Protein AF-A0A6B3VXU4-F1 (afdb_monomer_lite)

pLDDT: mean 72.71, std 4.43, range [61.22, 80.06]

Foldseek 3Di:
DDLVVLVVCCPDPDHDQDADPNRGDGFVDADPVVRDTDD

Secondary structure (DSSP, 8-state):
--HHHHHHHHH-SS---EEETTEEE---EEETTTTEEE-

Organism: NCBI:txid2672567

Structure (mmCIF, N/CA/C/O backbone):
data_AF-A0A6B3VXU4-F1
#
_entry.id   AF-A0A6B3VXU4-F1
#
loop_
_atom_site.group_PDB
_atom_site.id
_atom_site.type_symbol
_atom_site.label_atom_id
_atom_site.label_alt_id
_atom_site.label_comp_id
_atom_site.label_asym_id
_atom_site.label_entity_id
_atom_site.label_seq_id
_atom_site.pdbx_PDB_ins_code
_atom_site.Cartn_x
_atom_site.Cartn_y
_atom_site.Cartn_z
_atom_site.occupancy
_atom_site.B_iso_or_equiv
_atom_site.auth_seq_id
_atom_site.auth_comp_id
_atom_site.auth_asym_id
_atom_site.auth_atom_id
_atom_site.pdbx_PDB_model_num
ATOM 1 N N . MET A 1 1 ? 4.513 9.954 3.170 1.00 61.22 1 MET A N 1
ATOM 2 C CA . MET A 1 1 ? 4.392 8.481 3.065 1.00 61.22 1 MET A CA 1
ATOM 3 C C . MET A 1 1 ? 5.753 7.950 2.642 1.00 61.22 1 MET A C 1
ATOM 5 O O . MET A 1 1 ? 6.386 8.612 1.837 1.00 61.22 1 MET A O 1
ATOM 9 N N . ASN A 1 2 ? 6.255 6.868 3.243 1.00 70.31 2 ASN A N 1
ATOM 10 C CA . ASN A 1 2 ? 7.608 6.371 2.957 1.00 70.31 2 ASN A CA 1
ATOM 11 C C . ASN A 1 2 ? 7.546 5.432 1.741 1.00 70.31 2 ASN A C 1
ATOM 13 O O . ASN A 1 2 ? 6.893 4.392 1.828 1.00 70.31 2 ASN A O 1
ATOM 17 N N . GLU A 1 3 ? 8.180 5.803 0.627 1.00 69.94 3 GLU A N 1
ATOM 18 C CA . GLU A 1 3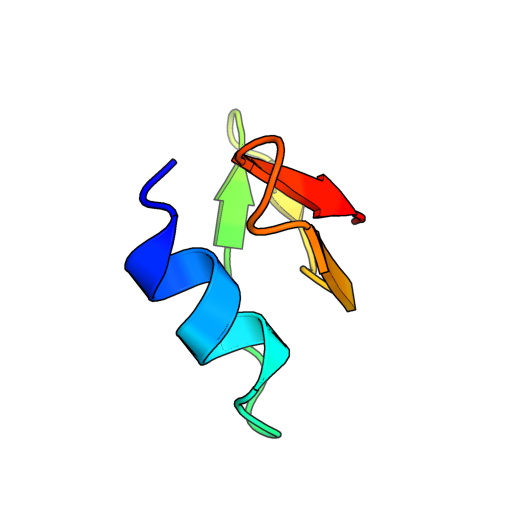 ? 8.137 5.062 -0.649 1.00 69.94 3 GLU A CA 1
ATOM 19 C C . GLU A 1 3 ? 8.602 3.606 -0.496 1.00 69.94 3 GLU A C 1
ATOM 21 O O . GLU A 1 3 ? 7.976 2.684 -1.017 1.00 69.94 3 GLU A O 1
ATOM 26 N N . GLN A 1 4 ? 9.636 3.390 0.321 1.00 70.50 4 GLN A N 1
ATOM 27 C CA . GLN A 1 4 ? 10.202 2.076 0.608 1.00 70.50 4 GLN A CA 1
ATOM 28 C C . GLN A 1 4 ? 9.156 1.153 1.252 1.00 70.50 4 GLN A C 1
ATOM 30 O O . GLN A 1 4 ? 8.893 0.064 0.748 1.00 70.50 4 GLN A O 1
ATOM 35 N N . ARG A 1 5 ? 8.479 1.639 2.306 1.00 76.00 5 ARG A N 1
ATOM 36 C CA . ARG A 1 5 ? 7.406 0.888 2.979 1.00 76.00 5 ARG A CA 1
ATOM 37 C C . ARG A 1 5 ? 6.235 0.642 2.043 1.00 76.00 5 ARG A C 1
ATOM 39 O O . ARG A 1 5 ? 5.631 -0.416 2.109 1.00 76.00 5 ARG A O 1
ATOM 46 N N . ALA A 1 6 ? 5.895 1.601 1.187 1.00 74.38 6 ALA A N 1
ATOM 47 C CA . ALA A 1 6 ? 4.797 1.430 0.246 1.00 74.38 6 ALA A CA 1
ATOM 48 C C . ALA A 1 6 ? 5.072 0.257 -0.715 1.00 74.38 6 ALA A C 1
ATOM 50 O O . ALA A 1 6 ? 4.186 -0.566 -0.940 1.00 74.38 6 ALA A O 1
ATOM 51 N N .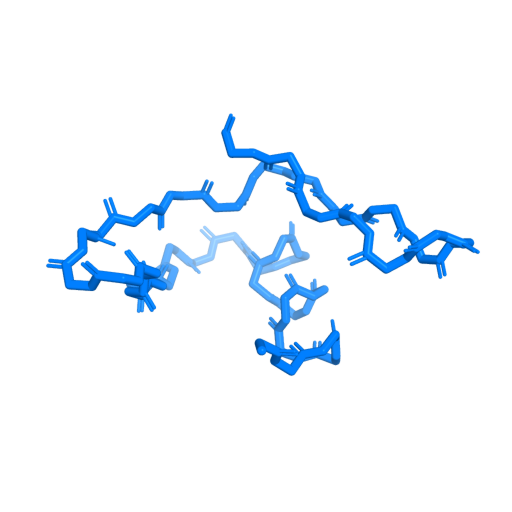 LYS A 1 7 ? 6.306 0.136 -1.226 1.00 73.81 7 LYS A N 1
ATOM 52 C CA . LYS A 1 7 ? 6.722 -0.997 -2.068 1.00 73.81 7 LYS A CA 1
ATOM 53 C C . LYS A 1 7 ? 6.738 -2.314 -1.310 1.00 73.81 7 LYS A C 1
ATOM 55 O O . LYS A 1 7 ? 6.275 -3.311 -1.846 1.00 73.81 7 LYS A O 1
ATOM 60 N N . GLU A 1 8 ? 7.243 -2.326 -0.078 1.00 76.06 8 GLU A N 1
ATOM 61 C CA . GLU A 1 8 ? 7.230 -3.532 0.759 1.00 76.06 8 GLU A CA 1
ATOM 62 C C . GLU A 1 8 ? 5.804 -4.031 0.993 1.00 76.06 8 GLU A C 1
ATOM 64 O O . GLU A 1 8 ? 5.555 -5.229 0.964 1.00 76.06 8 GLU A O 1
ATOM 69 N N . ILE A 1 9 ? 4.853 -3.116 1.167 1.00 78.25 9 ILE A N 1
ATOM 70 C CA . ILE A 1 9 ? 3.442 -3.444 1.364 1.00 78.25 9 ILE A CA 1
ATOM 71 C C . ILE A 1 9 ? 2.803 -3.938 0.066 1.00 78.25 9 ILE A C 1
ATOM 73 O O . ILE A 1 9 ? 2.075 -4.922 0.102 1.00 78.25 9 ILE A O 1
ATOM 77 N N . ALA A 1 10 ? 3.110 -3.311 -1.072 1.00 74.44 10 ALA A N 1
ATOM 78 C CA . ALA A 1 10 ? 2.633 -3.761 -2.381 1.00 74.44 10 ALA A CA 1
ATOM 79 C C . ALA A 1 10 ? 3.241 -5.111 -2.814 1.00 74.44 10 ALA A C 1
ATOM 81 O O . ALA A 1 10 ? 2.601 -5.876 -3.530 1.00 74.44 10 ALA A O 1
ATOM 82 N N . ALA A 1 11 ? 4.473 -5.411 -2.391 1.00 76.31 11 ALA A N 1
ATOM 83 C CA . ALA A 1 11 ? 5.158 -6.675 -2.668 1.00 76.31 11 ALA A CA 1
ATOM 84 C C . ALA A 1 11 ? 4.837 -7.773 -1.640 1.00 76.31 11 ALA A C 1
ATOM 86 O O . ALA A 1 11 ? 5.075 -8.954 -1.899 1.00 76.31 11 ALA A O 1
ATOM 87 N N . SER A 1 12 ? 4.320 -7.399 -0.469 1.00 72.75 12 SER A N 1
ATOM 88 C CA . SER A 1 12 ? 3.945 -8.339 0.577 1.00 72.75 12 SER A CA 1
ATOM 89 C C . SER A 1 12 ? 2.561 -8.926 0.286 1.00 72.75 12 SER A C 1
ATOM 91 O O . SER A 1 12 ? 1.596 -8.184 0.115 1.00 72.75 12 SER A O 1
ATOM 93 N N . PRO A 1 13 ? 2.404 -10.260 0.319 1.00 65.31 13 PRO A N 1
ATOM 94 C CA . PRO A 1 13 ? 1.085 -10.889 0.264 1.00 65.31 13 PRO A CA 1
ATOM 95 C C . PRO A 1 13 ? 0.285 -10.671 1.561 1.00 65.31 13 PRO A C 1
ATOM 97 O O . PRO A 1 13 ? -0.905 -10.977 1.621 1.00 65.31 13 PRO A O 1
ATOM 100 N N . ILE A 1 14 ? 0.938 -10.176 2.618 1.00 64.62 14 ILE A N 1
ATOM 101 C CA . ILE A 1 14 ? 0.331 -9.905 3.919 1.00 64.62 14 ILE A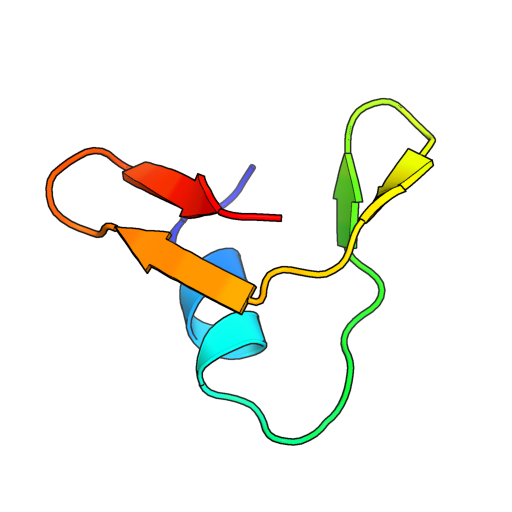 CA 1
ATOM 102 C C . ILE A 1 14 ? -0.132 -8.449 3.934 1.00 64.62 14 ILE A C 1
ATOM 104 O O . ILE A 1 14 ? 0.693 -7.535 3.866 1.00 64.62 14 ILE A O 1
ATOM 108 N N . MET A 1 15 ? -1.448 -8.252 4.044 1.00 64.06 15 MET A N 1
ATOM 109 C CA . MET A 1 15 ? -2.093 -6.938 4.103 1.00 64.06 15 MET A CA 1
ATOM 110 C C . MET A 1 15 ? -1.486 -6.079 5.216 1.00 64.06 15 MET A C 1
ATOM 112 O O . MET A 1 15 ? -1.599 -6.411 6.397 1.00 64.06 15 MET A O 1
ATOM 116 N N . ALA A 1 16 ? -0.879 -4.953 4.851 1.00 69.62 16 ALA A N 1
ATOM 117 C CA . ALA A 1 16 ? -0.453 -3.962 5.826 1.00 69.62 16 ALA A CA 1
ATOM 118 C C . ALA A 1 16 ? -1.488 -2.839 5.918 1.00 69.62 16 ALA A C 1
ATOM 120 O O . ALA A 1 16 ? -1.889 -2.268 4.906 1.00 69.62 16 ALA A O 1
ATOM 121 N N . ASN A 1 17 ? -1.886 -2.493 7.143 1.00 70.12 17 ASN A N 1
ATOM 122 C CA . ASN A 1 17 ? -2.724 -1.325 7.394 1.00 70.12 17 ASN A CA 1
ATOM 123 C C . ASN A 1 17 ? -1.914 -0.053 7.132 1.00 70.12 17 ASN A C 1
ATOM 125 O O . ASN A 1 17 ? -1.146 0.402 7.985 1.00 70.12 17 ASN A O 1
ATOM 129 N N . VAL A 1 18 ? -2.089 0.521 5.947 1.00 74.25 18 VAL A N 1
ATOM 130 C CA . VAL A 1 18 ? -1.543 1.831 5.605 1.00 74.25 18 VAL A CA 1
ATOM 131 C C . VAL A 1 18 ? -2.601 2.859 5.939 1.00 74.25 18 VAL A C 1
ATOM 133 O O . VAL A 1 18 ? -3.709 2.786 5.437 1.00 74.25 18 VAL A O 1
ATOM 136 N N . ILE A 1 19 ? -2.277 3.818 6.799 1.00 76.38 19 ILE A N 1
ATOM 137 C CA . ILE A 1 19 ? -3.178 4.930 7.106 1.00 76.38 19 ILE A CA 1
ATOM 138 C C . ILE A 1 19 ? -2.660 6.153 6.359 1.00 76.38 19 ILE A C 1
ATOM 140 O O . ILE A 1 19 ? -1.529 6.590 6.590 1.00 76.38 19 ILE A O 1
ATOM 144 N N . HIS A 1 20 ? -3.479 6.695 5.464 1.00 75.19 20 HIS A N 1
ATOM 145 C CA . HIS A 1 20 ? -3.219 7.943 4.762 1.00 75.19 20 HIS A CA 1
ATOM 146 C C . HIS A 1 20 ? -4.290 8.955 5.150 1.00 75.19 20 HIS A C 1
ATOM 148 O O . HIS A 1 20 ? -5.478 8.669 5.052 1.00 75.19 20 HIS A O 1
ATOM 154 N N . GLU A 1 21 ? -3.862 10.105 5.671 1.00 75.94 21 GLU A N 1
ATOM 155 C CA . GLU A 1 21 ? -4.760 11.183 6.117 1.00 75.94 21 GLU A CA 1
ATOM 156 C C . GLU A 1 21 ? -5.859 10.732 7.103 1.00 75.94 21 GLU A C 1
ATOM 158 O O . GLU A 1 21 ? -6.970 11.250 7.118 1.00 75.94 21 GLU A O 1
ATOM 163 N N . GLY A 1 22 ? -5.547 9.749 7.957 1.00 80.06 22 GLY A N 1
ATOM 164 C CA . GLY A 1 22 ? -6.488 9.198 8.941 1.00 80.06 22 GLY A CA 1
ATOM 165 C C . GLY A 1 22 ? -7.435 8.128 8.390 1.00 80.06 22 GLY A C 1
ATOM 166 O O . GLY A 1 22 ? -8.189 7.538 9.161 1.00 80.06 22 GLY A O 1
ATOM 167 N N . VAL A 1 23 ? -7.356 7.821 7.093 1.00 78.12 23 VAL A N 1
ATOM 168 C CA . VAL A 1 23 ? -8.134 6.765 6.442 1.00 78.12 23 VAL A CA 1
ATOM 169 C C . VAL A 1 23 ? -7.239 5.547 6.194 1.00 78.12 23 VAL A C 1
ATOM 171 O O . VAL A 1 23 ? -6.147 5.692 5.638 1.00 78.12 23 VAL A O 1
ATOM 174 N N . PRO A 1 24 ? -7.654 4.335 6.600 1.00 79.81 24 PRO A N 1
ATOM 175 C CA . PRO A 1 24 ? -6.967 3.120 6.194 1.00 79.81 24 PRO A CA 1
ATOM 176 C C . PRO A 1 24 ? -7.151 2.921 4.686 1.00 79.81 24 PRO A C 1
ATOM 178 O O . PRO A 1 24 ? -8.269 2.811 4.189 1.00 79.81 24 PRO A O 1
ATOM 181 N N . ILE A 1 25 ? -6.038 2.896 3.968 1.00 77.00 25 ILE A N 1
ATOM 182 C CA . ILE A 1 25 ? -5.956 2.664 2.533 1.00 77.00 25 ILE A CA 1
ATOM 183 C C . ILE A 1 25 ? -5.215 1.356 2.262 1.00 77.00 25 ILE A C 1
ATOM 185 O O . ILE A 1 25 ? -4.366 0.915 3.041 1.00 77.00 25 ILE A O 1
ATOM 189 N N . TYR A 1 26 ? -5.519 0.755 1.120 1.00 75.88 26 TYR A N 1
ATOM 190 C CA . TYR A 1 26 ? -4.825 -0.423 0.618 1.00 75.88 26 TYR A CA 1
ATOM 191 C C . TYR A 1 26 ? -3.921 0.010 -0.516 1.00 75.88 26 TYR A C 1
ATOM 193 O O . TYR A 1 26 ? -4.362 0.739 -1.386 1.00 75.88 26 TYR A O 1
ATOM 201 N N . ILE A 1 2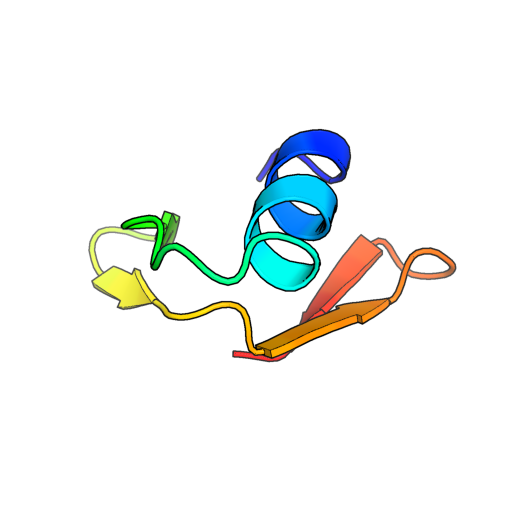7 ? -2.660 -0.406 -0.507 1.00 77.50 27 ILE A N 1
ATOM 202 C CA . ILE A 1 27 ? -1.750 -0.106 -1.611 1.00 77.50 27 ILE A CA 1
ATOM 203 C C . ILE A 1 27 ? -1.799 -1.284 -2.573 1.00 77.50 27 ILE A C 1
ATOM 205 O O . ILE A 1 27 ? -1.319 -2.364 -2.241 1.00 77.50 27 ILE A O 1
ATOM 209 N N . GLN A 1 28 ? -2.361 -1.073 -3.760 1.00 71.38 28 GLN A N 1
ATOM 210 C CA . GLN A 1 28 ? -2.366 -2.086 -4.816 1.00 71.38 28 GLN A CA 1
ATOM 211 C C . GLN A 1 28 ? -1.063 -2.074 -5.616 1.00 71.38 28 GLN A C 1
ATOM 213 O O . GLN A 1 28 ? -0.563 -3.120 -6.019 1.00 71.38 28 GLN A O 1
ATOM 218 N N . HIS A 1 29 ? -0.515 -0.886 -5.871 1.00 74.06 29 HIS A N 1
ATOM 219 C CA . HIS A 1 29 ? 0.700 -0.732 -6.663 1.00 74.06 29 HIS A CA 1
ATOM 220 C C . HIS A 1 29 ? 1.435 0.548 -6.274 1.00 74.06 29 HIS A C 1
ATOM 222 O O . HIS A 1 29 ? 0.798 1.558 -5.990 1.00 74.06 29 HIS A O 1
ATOM 228 N N . VAL A 1 30 ? 2.767 0.537 -6.305 1.00 76.00 30 VAL A N 1
ATOM 229 C CA . VAL A 1 30 ? 3.585 1.743 -6.115 1.00 76.00 30 VAL A CA 1
ATOM 230 C C . VAL A 1 30 ? 4.396 1.978 -7.367 1.00 76.00 30 VAL A C 1
ATOM 232 O O . VAL A 1 30 ? 5.230 1.155 -7.731 1.00 76.00 30 VAL A O 1
ATOM 235 N N . ASP A 1 31 ? 4.132 3.099 -8.023 1.00 76.25 31 ASP A N 1
ATOM 236 C CA . ASP A 1 31 ? 4.944 3.581 -9.124 1.00 76.25 31 ASP A CA 1
ATOM 237 C C . ASP A 1 31 ? 6.213 4.214 -8.550 1.00 76.25 31 ASP A C 1
ATOM 239 O O . ASP A 1 31 ? 6.171 5.268 -7.911 1.00 76.25 31 ASP A O 1
ATOM 243 N N . ASP A 1 32 ? 7.339 3.529 -8.740 1.00 67.81 32 ASP A N 1
ATOM 244 C CA . ASP A 1 32 ? 8.637 3.963 -8.229 1.00 67.81 32 ASP A CA 1
ATOM 245 C C . ASP A 1 32 ? 9.182 5.199 -8.953 1.00 67.81 32 ASP A C 1
ATOM 247 O O . ASP A 1 32 ? 9.866 6.031 -8.369 1.00 67.81 32 ASP A O 1
ATOM 251 N N . ALA A 1 33 ? 8.847 5.357 -10.235 1.00 71.31 33 ALA A N 1
ATOM 252 C CA . ALA A 1 33 ? 9.369 6.455 -11.037 1.00 71.31 33 ALA A CA 1
ATOM 253 C C . ALA A 1 33 ? 8.789 7.807 -10.603 1.00 71.31 33 ALA A C 1
ATOM 255 O O . ALA A 1 33 ? 9.433 8.840 -10.779 1.00 71.31 33 ALA A O 1
ATOM 256 N N . ASN A 1 34 ? 7.581 7.799 -10.034 1.00 70.44 34 ASN A N 1
ATOM 257 C CA . ASN A 1 34 ? 6.868 9.012 -9.640 1.00 70.44 34 ASN A CA 1
ATOM 258 C C . ASN A 1 34 ? 6.583 9.096 -8.131 1.00 70.44 34 ASN A C 1
ATOM 260 O O . ASN A 1 34 ? 6.050 10.104 -7.670 1.00 70.44 34 ASN A O 1
ATOM 264 N N . GLY A 1 35 ? 6.893 8.051 -7.355 1.00 66.06 35 GLY A N 1
ATOM 265 C CA . GLY A 1 35 ? 6.540 7.966 -5.934 1.00 66.06 35 GLY A CA 1
ATOM 266 C C . GLY A 1 35 ? 5.026 7.924 -5.685 1.00 66.06 35 GLY A C 1
ATOM 267 O O . GLY A 1 35 ? 4.562 8.295 -4.604 1.00 66.06 35 GLY A O 1
ATOM 268 N N . ILE A 1 36 ? 4.240 7.504 -6.684 1.00 70.00 36 ILE A N 1
ATOM 269 C CA . ILE A 1 36 ? 2.773 7.502 -6.632 1.00 70.0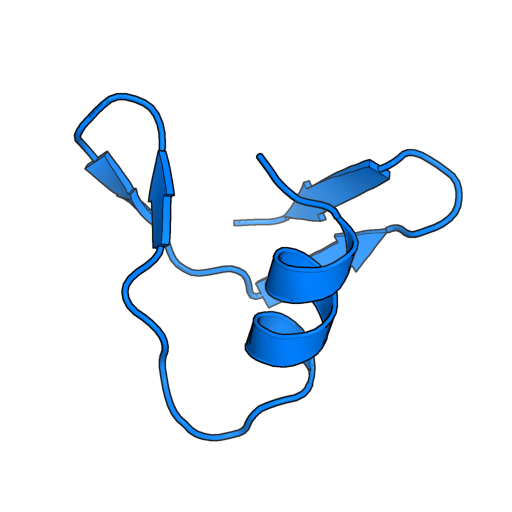0 36 ILE A CA 1
ATOM 270 C C . ILE A 1 36 ? 2.293 6.097 -6.273 1.00 70.00 36 ILE A C 1
ATOM 272 O O . ILE A 1 36 ? 2.468 5.148 -7.033 1.00 70.00 36 ILE A O 1
ATOM 276 N N . ALA A 1 37 ? 1.640 5.961 -5.122 1.00 72.25 37 ALA A N 1
ATOM 277 C CA . ALA A 1 37 ? 0.948 4.734 -4.750 1.00 72.25 37 ALA A CA 1
ATOM 278 C C . ALA A 1 37 ? -0.496 4.765 -5.273 1.00 72.25 37 ALA A C 1
ATOM 280 O O . ALA A 1 37 ? -1.252 5.688 -4.972 1.00 72.25 37 ALA A O 1
ATOM 281 N N . ARG A 1 38 ? -0.881 3.749 -6.048 1.00 71.75 38 ARG A N 1
ATOM 282 C CA . ARG A 1 38 ? -2.272 3.474 -6.410 1.00 71.75 38 ARG A CA 1
ATOM 283 C C . ARG A 1 38 ? -2.944 2.698 -5.284 1.00 71.75 38 ARG A C 1
ATOM 285 O O . ARG A 1 38 ? -2.460 1.636 -4.881 1.00 71.75 38 ARG A O 1
ATOM 292 N N . ILE A 1 39 ? -4.051 3.266 -4.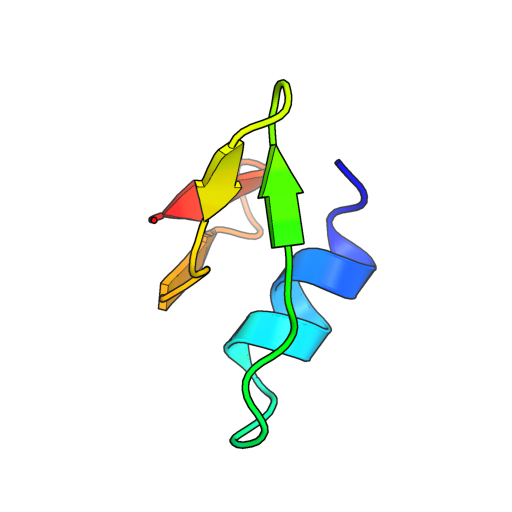819 1.00 70.62 39 ILE A N 1
ATOM 293 C CA . ILE A 1 39 ? -4.939 2.717 -3.796 1.00 70.62 39 ILE A CA 1
ATOM 294 C C . ILE A 1 39 ? -6.118 1.981 -4.420 1.00 70.62 39 ILE A C 1
ATOM 296 O O . ILE A 1 39 ? -6.651 2.487 -5.430 1.00 70.62 39 ILE A O 1
#

InterPro domains:
  IPR012610 Small acid-soluble spore protein, SspH [PF08141] (1-39)
  IPR012610 Small acid-soluble spore protein, SspH [TIGR02861] (1-39)

Sequence (39 aa):
MNEQRAKEIAASPIMANVIHEGVPIYIQHVDDANGIARI

Radius of gyration: 9.19 Å; chains: 1; bounding box: 18×22×20 Å